Protein AF-A0A3C0J240-F1 (afdb_monomer_lite)

pLDDT: mean 75.57, std 10.64, range [35.28, 87.19]

Structure (mmCIF, N/CA/C/O backbone):
data_AF-A0A3C0J240-F1
#
_entry.id   AF-A0A3C0J240-F1
#
loop_
_atom_site.group_PDB
_atom_site.id
_atom_site.type_symbol
_atom_site.label_atom_id
_atom_site.label_alt_id
_atom_site.label_comp_id
_atom_site.label_asym_id
_atom_site.label_entity_id
_atom_site.label_seq_id
_atom_site.pdbx_PDB_ins_code
_atom_site.Cartn_x
_atom_site.Cartn_y
_atom_site.Cartn_z
_atom_site.occupancy
_atom_site.B_iso_or_equiv
_atom_site.auth_seq_id
_atom_site.auth_comp_id
_atom_site.auth_asym_id
_atom_site.auth_atom_id
_atom_site.pdbx_PDB_model_num
ATOM 1 N N . MET A 1 1 ? -9.223 -21.417 16.977 1.00 39.50 1 MET A N 1
ATOM 2 C CA . MET A 1 1 ? -10.244 -20.357 17.169 1.00 39.50 1 MET A CA 1
ATOM 3 C C . MET A 1 1 ? -9.924 -19.024 16.475 1.00 39.50 1 MET A C 1
ATOM 5 O O . MET A 1 1 ? -10.779 -18.156 16.473 1.00 39.50 1 MET A O 1
ATOM 9 N N . ILE A 1 2 ? -8.773 -18.862 15.804 1.00 38.38 2 ILE A N 1
ATOM 10 C CA . ILE A 1 2 ? -8.358 -17.588 15.170 1.00 38.38 2 ILE A CA 1
ATOM 11 C C . ILE A 1 2 ? -9.047 -17.355 13.800 1.00 38.38 2 ILE A C 1
ATOM 13 O O . ILE A 1 2 ? -9.208 -16.225 13.355 1.00 38.38 2 ILE A O 1
ATOM 17 N N . HIS A 1 3 ? -9.522 -18.417 13.137 1.00 35.28 3 HIS A N 1
ATOM 18 C CA . HIS A 1 3 ? -10.081 -18.323 11.781 1.00 35.28 3 HIS A CA 1
ATOM 19 C C . HIS A 1 3 ? -11.521 -17.785 11.688 1.00 35.28 3 HIS A C 1
ATOM 21 O O . HIS A 1 3 ? -11.850 -17.204 10.657 1.00 35.28 3 HIS A O 1
ATOM 27 N N . LEU A 1 4 ? -12.372 -17.936 12.717 1.00 38.44 4 LEU A N 1
ATOM 28 C CA . LEU A 1 4 ? -13.753 -17.419 12.664 1.00 38.44 4 LEU A CA 1
ATOM 29 C C . LEU A 1 4 ? -13.827 -15.906 12.908 1.00 38.44 4 LEU A C 1
ATOM 31 O O . LEU A 1 4 ? -14.589 -15.227 12.224 1.00 38.44 4 LEU A O 1
ATOM 35 N N . GLY A 1 5 ? -12.994 -15.372 13.810 1.00 51.56 5 GLY A N 1
ATOM 36 C CA . GLY A 1 5 ? -12.961 -13.936 14.105 1.00 51.56 5 GLY A CA 1
ATOM 37 C C . GLY A 1 5 ? -12.656 -13.100 12.862 1.00 51.56 5 GLY A C 1
ATOM 38 O O . GLY A 1 5 ? -13.349 -12.126 12.586 1.00 51.56 5 GLY A O 1
ATOM 39 N N . ASN A 1 6 ? -11.703 -13.541 12.034 1.00 55.72 6 ASN A N 1
ATOM 40 C CA . ASN A 1 6 ? -11.326 -12.828 10.810 1.00 55.72 6 ASN A CA 1
ATOM 41 C C . ASN A 1 6 ? -12.498 -12.639 9.833 1.00 55.72 6 ASN A C 1
ATOM 43 O O . ASN A 1 6 ? -12.576 -11.607 9.174 1.00 55.72 6 ASN A O 1
ATOM 47 N N . VAL A 1 7 ? -13.423 -13.599 9.740 1.00 58.19 7 VAL A N 1
ATOM 48 C CA . VAL A 1 7 ? -14.571 -13.510 8.822 1.00 58.19 7 VAL A CA 1
ATOM 49 C C . VAL A 1 7 ? -15.609 -12.503 9.328 1.00 58.19 7 VAL A C 1
ATOM 51 O O . VAL A 1 7 ? -16.194 -11.769 8.529 1.00 58.19 7 VAL A O 1
ATOM 54 N N . GLU A 1 8 ? -15.807 -12.418 10.644 1.00 59.25 8 GLU A N 1
ATOM 55 C CA . GLU A 1 8 ? -16.696 -11.421 11.251 1.00 59.25 8 GLU A CA 1
ATOM 56 C C . GLU A 1 8 ? -16.115 -10.006 11.155 1.00 59.25 8 GLU A C 1
ATOM 58 O O . GLU A 1 8 ? -16.828 -9.083 10.759 1.00 59.25 8 GLU A O 1
ATOM 63 N N . PHE A 1 9 ? -14.805 -9.838 11.371 1.00 62.78 9 PHE A N 1
ATOM 64 C CA . PHE A 1 9 ? -14.118 -8.561 11.137 1.00 62.78 9 PHE A CA 1
ATOM 65 C C . PHE A 1 9 ? -14.231 -8.098 9.681 1.00 62.78 9 PHE A C 1
ATOM 67 O O . PHE A 1 9 ? -14.479 -6.915 9.426 1.00 62.78 9 PHE A O 1
ATOM 74 N N . ILE A 1 10 ? -14.110 -9.026 8.722 1.00 60.94 10 ILE A N 1
ATOM 75 C CA . ILE A 1 10 ? -14.309 -8.741 7.295 1.00 60.94 10 ILE A CA 1
ATOM 76 C C . ILE A 1 10 ? -15.753 -8.305 7.028 1.00 60.94 10 ILE A C 1
ATOM 78 O O . ILE A 1 10 ? -15.959 -7.340 6.296 1.00 60.94 10 ILE A O 1
ATOM 82 N N . LYS A 1 11 ? -16.757 -8.951 7.640 1.00 62.91 11 LYS A N 1
ATOM 83 C CA . LYS A 1 11 ? -18.169 -8.540 7.529 1.00 62.91 11 LYS A CA 1
ATOM 84 C C . LYS A 1 11 ? -18.415 -7.137 8.088 1.00 62.91 11 LYS A C 1
ATOM 86 O O . LYS A 1 11 ? -19.108 -6.358 7.440 1.00 62.91 11 LYS A O 1
ATOM 91 N N . ILE A 1 12 ? -17.829 -6.799 9.237 1.00 63.47 12 ILE A N 1
ATOM 92 C CA . ILE A 1 12 ? -17.959 -5.471 9.863 1.00 63.47 12 ILE A CA 1
ATOM 93 C C . ILE A 1 12 ? -17.338 -4.387 8.967 1.00 63.47 12 ILE A C 1
ATOM 95 O O . ILE A 1 12 ? -17.963 -3.356 8.706 1.00 63.47 12 ILE A O 1
ATOM 99 N N . THR A 1 13 ? -16.153 -4.639 8.399 1.00 59.75 13 THR A N 1
ATOM 100 C CA . THR A 1 13 ? -15.537 -3.709 7.431 1.00 59.75 13 THR A CA 1
ATOM 101 C C . THR A 1 13 ? -16.326 -3.619 6.122 1.00 59.75 13 THR A C 1
ATOM 103 O O . THR A 1 13 ? -16.446 -2.530 5.556 1.00 59.75 13 THR A O 1
ATOM 106 N N . PHE A 1 14 ? -16.920 -4.722 5.651 1.00 58.22 14 PHE A N 1
ATOM 107 C CA . PHE A 1 14 ? -17.825 -4.721 4.494 1.00 58.22 14 PHE A CA 1
ATOM 108 C C . PHE A 1 14 ? -19.107 -3.914 4.748 1.00 58.22 14 PHE A C 1
ATOM 110 O O . PHE A 1 14 ? -19.587 -3.242 3.834 1.00 58.22 14 PHE A O 1
ATOM 117 N N . GLY A 1 15 ? -19.624 -3.940 5.981 1.00 56.75 15 GLY A N 1
ATOM 118 C CA . GLY A 1 15 ? -20.784 -3.159 6.416 1.00 56.75 15 GLY A CA 1
ATOM 119 C C . GLY A 1 15 ? -20.528 -1.649 6.464 1.00 56.75 15 GLY A C 1
ATOM 120 O O . GLY A 1 15 ? -21.430 -0.871 6.167 1.00 56.75 15 GLY A O 1
ATOM 121 N N . CYS A 1 16 ? -19.294 -1.218 6.754 1.00 56.88 16 CYS A N 1
ATOM 122 C CA . CYS A 1 16 ? -18.915 0.200 6.720 1.00 56.88 16 CYS A CA 1
ATOM 123 C C . CYS A 1 16 ? -18.687 0.735 5.292 1.00 56.88 16 CYS A C 1
ATOM 125 O O . CYS A 1 16 ? -19.118 1.851 4.982 1.00 56.88 16 CYS A O 1
ATOM 127 N N . SER A 1 17 ? -18.016 -0.029 4.413 1.00 59.69 17 SER A N 1
ATOM 128 C CA . SER A 1 17 ? -17.912 0.297 2.979 1.00 59.69 17 SER A CA 1
ATOM 129 C C . SER A 1 17 ? -17.363 -0.858 2.124 1.00 59.69 17 SER A C 1
ATOM 131 O O . SER A 1 17 ? -16.151 -0.988 1.942 1.00 59.69 17 SER A O 1
ATOM 133 N N . ALA A 1 18 ? -18.250 -1.624 1.487 1.00 62.31 18 ALA A N 1
ATOM 134 C CA . ALA A 1 18 ? -17.897 -2.701 0.550 1.00 62.31 18 ALA A CA 1
ATOM 135 C C . ALA A 1 18 ? -16.911 -2.278 -0.565 1.00 62.31 18 ALA A C 1
ATOM 137 O O . ALA A 1 18 ? -16.063 -3.063 -0.996 1.00 62.31 18 ALA A O 1
ATOM 138 N N . LEU A 1 19 ? -16.987 -1.019 -1.010 1.00 61.69 19 LEU A N 1
ATOM 139 C CA . LEU A 1 19 ? -16.161 -0.491 -2.098 1.00 61.69 19 LEU A CA 1
ATOM 140 C C . LEU A 1 19 ? -14.693 -0.284 -1.681 1.00 61.69 19 LEU A C 1
ATOM 142 O O . LEU A 1 19 ? -13.788 -0.576 -2.461 1.00 61.69 19 LEU A O 1
ATOM 146 N N . LEU A 1 20 ? -14.443 0.164 -0.443 1.00 60.28 20 LEU A N 1
ATOM 147 C CA . LEU A 1 20 ? -13.076 0.343 0.063 1.00 60.28 20 LEU A CA 1
ATOM 148 C C . LEU A 1 20 ? -12.430 -1.004 0.386 1.00 60.28 20 LEU A C 1
ATOM 150 O O . LEU A 1 20 ? -11.264 -1.196 0.066 1.00 60.28 20 LEU A O 1
ATOM 154 N N . THR A 1 21 ? -13.178 -1.957 0.946 1.00 66.19 21 THR A N 1
ATOM 155 C CA . THR A 1 21 ? -12.642 -3.281 1.301 1.00 66.19 21 THR A CA 1
ATOM 156 C C . THR A 1 21 ? -12.266 -4.088 0.058 1.00 66.19 21 THR A C 1
ATOM 158 O O . THR A 1 21 ? -11.180 -4.664 -0.002 1.00 66.19 21 THR A O 1
ATOM 161 N N . THR A 1 22 ? -13.116 -4.059 -0.974 1.00 71.19 22 THR A N 1
ATOM 162 C CA . THR A 1 22 ? -12.810 -4.670 -2.279 1.00 71.19 22 THR A CA 1
ATOM 163 C C . THR A 1 22 ? -11.608 -3.985 -2.933 1.00 71.19 22 THR A C 1
ATOM 165 O O . THR A 1 22 ? -10.710 -4.662 -3.433 1.00 71.19 22 THR A O 1
ATOM 168 N N . GLY A 1 23 ? -11.546 -2.649 -2.860 1.00 70.38 23 GLY A N 1
ATOM 169 C CA . GLY A 1 23 ? -10.410 -1.862 -3.338 1.00 70.38 23 GLY A CA 1
ATOM 170 C C . GLY A 1 23 ? -9.097 -2.242 -2.654 1.00 70.38 23 GLY A C 1
ATOM 171 O O . GLY A 1 23 ? -8.127 -2.534 -3.342 1.00 70.38 23 GLY A O 1
ATOM 172 N N . VAL A 1 24 ? -9.066 -2.319 -1.319 1.00 71.25 24 VAL A N 1
ATOM 173 C CA . VAL A 1 24 ? -7.881 -2.739 -0.549 1.00 71.25 24 VAL A CA 1
ATOM 174 C C . VAL A 1 24 ? -7.472 -4.165 -0.905 1.00 71.25 24 VAL A C 1
ATOM 176 O O . VAL A 1 24 ? -6.290 -4.412 -1.126 1.00 71.25 24 VAL A O 1
ATOM 179 N N . GLY A 1 25 ? -8.425 -5.098 -0.990 1.00 73.19 25 GLY A N 1
ATOM 180 C CA . GLY A 1 25 ? -8.145 -6.489 -1.353 1.00 73.19 25 GLY A CA 1
ATOM 181 C C . GLY A 1 25 ? -7.491 -6.606 -2.730 1.00 73.19 25 GLY A C 1
ATOM 182 O O . GLY A 1 25 ? -6.439 -7.229 -2.866 1.00 73.19 25 GLY A O 1
ATOM 183 N N . PHE A 1 26 ? -8.061 -5.935 -3.731 1.00 76.62 26 PHE A N 1
ATOM 184 C CA . PHE A 1 26 ? -7.510 -5.900 -5.084 1.00 76.62 26 PHE A CA 1
ATOM 185 C C . PHE A 1 26 ? -6.121 -5.252 -5.126 1.00 76.62 26 PHE A C 1
ATOM 187 O O . PHE A 1 26 ? -5.189 -5.793 -5.718 1.00 76.62 26 PHE A O 1
ATOM 194 N N . LEU A 1 27 ? -5.947 -4.131 -4.425 1.00 75.69 27 LEU A N 1
ATOM 195 C CA . LEU A 1 27 ? -4.671 -3.427 -4.359 1.00 75.69 27 LEU A CA 1
ATOM 196 C C . LEU A 1 27 ? -3.582 -4.255 -3.665 1.00 75.69 27 LEU A C 1
ATOM 198 O O . LEU A 1 27 ? -2.410 -4.162 -4.016 1.00 75.69 27 LEU A O 1
ATOM 202 N N . ARG A 1 28 ? -3.964 -5.095 -2.699 1.00 75.88 28 ARG A N 1
ATOM 203 C CA . ARG A 1 28 ? -3.053 -5.993 -1.982 1.00 75.88 28 ARG A CA 1
ATOM 204 C C . ARG A 1 28 ? -2.629 -7.183 -2.839 1.00 75.88 28 ARG A C 1
ATOM 206 O O . ARG A 1 28 ? -1.477 -7.593 -2.745 1.00 75.88 28 ARG A O 1
ATOM 213 N N . LEU A 1 29 ? -3.517 -7.685 -3.701 1.00 80.19 29 LEU A N 1
ATOM 214 C CA . LEU A 1 29 ? -3.148 -8.655 -4.736 1.00 80.19 29 LEU A CA 1
ATOM 215 C C . LEU A 1 29 ? -2.142 -8.045 -5.712 1.00 80.19 29 LEU A C 1
ATOM 217 O O . LEU A 1 29 ? -1.101 -8.645 -5.951 1.00 80.19 29 LEU A O 1
ATOM 221 N N . ILE A 1 30 ? -2.395 -6.827 -6.202 1.00 77.38 30 ILE A N 1
ATOM 222 C CA . ILE A 1 30 ? -1.441 -6.118 -7.067 1.00 77.38 30 ILE A CA 1
ATOM 223 C C . ILE A 1 30 ? -0.099 -5.939 -6.351 1.00 77.38 30 ILE A C 1
ATOM 225 O O . ILE A 1 30 ? 0.934 -6.290 -6.909 1.00 77.38 30 ILE A O 1
ATOM 229 N N . ALA A 1 31 ? -0.112 -5.476 -5.097 1.00 75.75 31 ALA A N 1
ATOM 230 C CA . ALA A 1 31 ? 1.098 -5.292 -4.300 1.00 75.75 31 ALA A CA 1
ATOM 231 C C . ALA A 1 31 ? 1.890 -6.596 -4.091 1.00 75.75 31 ALA A C 1
ATOM 233 O O . ALA A 1 31 ? 3.113 -6.555 -4.001 1.00 75.75 31 ALA A O 1
ATOM 234 N N . ALA A 1 32 ? 1.214 -7.748 -4.024 1.00 80.69 32 ALA A N 1
ATOM 235 C CA . ALA A 1 32 ? 1.866 -9.051 -3.925 1.00 80.69 32 ALA A CA 1
ATOM 236 C C . ALA A 1 32 ? 2.527 -9.489 -5.244 1.00 80.69 32 ALA A C 1
ATOM 238 O O . ALA A 1 32 ? 3.523 -10.208 -5.208 1.00 80.69 32 ALA A O 1
ATOM 239 N N . LEU A 1 33 ? 2.011 -9.041 -6.396 1.00 80.19 33 LEU A N 1
ATOM 240 C CA . LEU A 1 33 ? 2.623 -9.286 -7.707 1.00 80.19 33 LEU A CA 1
ATOM 241 C C . LEU A 1 33 ? 3.768 -8.312 -8.027 1.00 80.19 33 LEU A C 1
ATOM 243 O O . LEU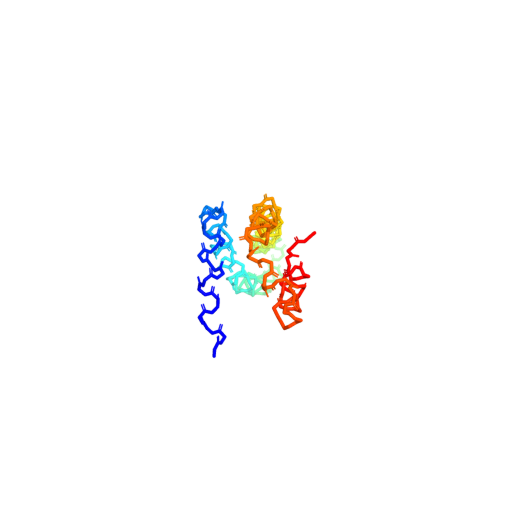 A 1 33 ? 4.661 -8.661 -8.799 1.00 80.19 33 LEU A O 1
ATOM 247 N N . THR A 1 34 ? 3.767 -7.111 -7.444 1.00 79.69 34 THR A N 1
ATOM 248 C CA . THR A 1 34 ? 4.799 -6.084 -7.652 1.00 79.69 34 THR A CA 1
ATOM 249 C C . THR A 1 34 ? 6.242 -6.592 -7.507 1.00 79.69 34 THR A C 1
ATOM 251 O O . THR A 1 34 ? 7.011 -6.381 -8.444 1.00 79.69 34 THR A O 1
ATOM 254 N N . PRO A 1 35 ? 6.642 -7.301 -6.428 1.00 81.81 35 PRO A N 1
ATOM 255 C CA . PRO A 1 35 ? 8.021 -7.777 -6.296 1.00 81.81 35 PRO A CA 1
ATOM 256 C C . PRO A 1 35 ? 8.413 -8.775 -7.395 1.00 81.81 35 PRO A C 1
ATOM 258 O O . PRO A 1 35 ? 9.557 -8.781 -7.834 1.00 81.81 35 PRO A O 1
ATOM 261 N N . SER A 1 36 ? 7.476 -9.587 -7.894 1.00 84.38 36 SER A N 1
ATOM 262 C CA . SER A 1 36 ? 7.731 -10.500 -9.019 1.00 84.38 36 SER A CA 1
ATOM 263 C C . SER A 1 36 ? 7.906 -9.766 -10.353 1.00 84.38 36 SER A C 1
ATOM 265 O O . SER A 1 36 ? 8.661 -10.212 -11.213 1.00 84.38 36 SER A O 1
ATOM 267 N N . LEU A 1 37 ? 7.216 -8.639 -10.541 1.00 80.69 37 LEU A N 1
ATOM 268 C CA . LEU A 1 37 ? 7.382 -7.782 -11.718 1.00 80.69 37 LEU A CA 1
ATOM 269 C C . LEU A 1 37 ? 8.697 -6.993 -11.661 1.00 80.69 37 LEU A C 1
ATOM 271 O O . LEU A 1 37 ? 9.370 -6.858 -12.682 1.00 80.69 37 LEU A O 1
ATOM 275 N N . GLU A 1 38 ? 9.085 -6.511 -10.478 1.00 82.25 38 GLU A N 1
ATOM 276 C CA . GLU A 1 38 ? 10.364 -5.828 -10.254 1.00 82.25 38 GLU A CA 1
ATOM 277 C C . GLU A 1 38 ? 11.552 -6.740 -10.573 1.00 82.25 38 GLU A C 1
ATOM 279 O O . GLU A 1 38 ? 12.455 -6.329 -11.303 1.00 82.25 38 GLU A O 1
ATOM 284 N N . THR A 1 39 ? 11.542 -7.994 -10.108 1.00 87.06 39 THR A N 1
ATOM 285 C CA . THR A 1 39 ? 12.632 -8.940 -10.399 1.00 87.06 39 THR A CA 1
ATOM 286 C C . THR A 1 39 ? 12.766 -9.226 -11.892 1.00 87.06 39 THR A C 1
ATOM 288 O O . THR A 1 39 ? 13.882 -9.228 -12.412 1.00 87.06 39 THR A O 1
ATOM 291 N N . LEU A 1 40 ? 11.647 -9.407 -12.601 1.00 84.56 40 LEU A N 1
ATOM 292 C CA . LEU A 1 40 ? 11.645 -9.639 -14.046 1.00 84.56 40 LEU A CA 1
ATOM 293 C C . LEU A 1 40 ? 12.175 -8.421 -14.821 1.00 84.56 40 LEU A C 1
ATOM 295 O O . LEU A 1 40 ? 12.962 -8.570 -15.755 1.00 84.56 40 LEU A O 1
ATOM 299 N N . AL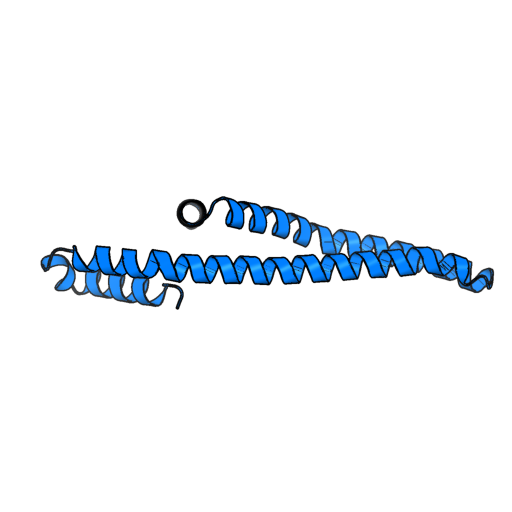A A 1 41 ? 11.771 -7.212 -14.420 1.00 80.06 41 ALA A N 1
ATOM 300 C CA . ALA A 1 41 ? 12.219 -5.973 -15.050 1.00 80.06 41 ALA A CA 1
ATOM 301 C C . ALA A 1 41 ? 13.724 -5.734 -14.842 1.00 80.06 41 ALA A C 1
ATOM 303 O O . ALA A 1 41 ? 14.425 -5.354 -15.781 1.00 80.06 41 ALA A O 1
ATOM 304 N N . VAL A 1 42 ? 14.234 -6.001 -13.636 1.00 84.19 42 VAL A N 1
ATOM 305 C CA . VAL A 1 42 ? 15.670 -5.905 -13.330 1.00 84.19 42 VAL A CA 1
ATOM 306 C C . VAL A 1 42 ? 16.469 -6.948 -14.112 1.00 84.19 42 VAL A C 1
ATOM 308 O O . VAL A 1 42 ? 17.512 -6.608 -14.665 1.00 84.19 42 VAL A O 1
ATOM 311 N N . ALA A 1 43 ? 15.977 -8.185 -14.224 1.00 84.50 43 ALA A N 1
ATOM 312 C CA . ALA A 1 43 ? 16.620 -9.221 -15.033 1.00 84.50 43 ALA A CA 1
ATOM 313 C C . ALA A 1 43 ? 16.713 -8.815 -16.514 1.00 84.50 43 ALA A C 1
ATOM 315 O O . ALA A 1 43 ? 17.790 -8.871 -17.099 1.00 84.50 43 ALA A O 1
ATOM 316 N N . GLY A 1 44 ? 15.624 -8.294 -17.092 1.00 80.44 44 GLY A N 1
ATOM 317 C CA . GLY A 1 44 ? 15.626 -7.805 -18.475 1.00 80.44 44 GLY A CA 1
ATOM 318 C C . GLY A 1 44 ? 16.584 -6.631 -18.714 1.00 80.44 44 GLY A C 1
ATOM 319 O O . GLY A 1 44 ? 17.165 -6.514 -19.792 1.00 80.44 44 GLY A O 1
ATOM 320 N N . LEU A 1 45 ? 16.797 -5.773 -17.710 1.00 79.19 45 LEU A N 1
ATOM 321 C CA . LEU A 1 45 ? 17.828 -4.735 -17.768 1.00 79.19 45 LEU A CA 1
ATOM 322 C C . LEU A 1 45 ? 19.237 -5.334 -17.725 1.00 79.19 45 LEU A C 1
ATOM 324 O O . LEU A 1 45 ? 20.088 -4.931 -18.519 1.00 79.19 45 LEU A O 1
ATOM 328 N N . LEU A 1 46 ? 19.479 -6.293 -16.828 1.00 83.88 46 LEU A N 1
ATOM 329 C CA . LEU A 1 46 ? 20.769 -6.972 -16.707 1.00 83.88 46 LEU A CA 1
ATOM 330 C C . LEU A 1 46 ? 21.156 -7.696 -18.001 1.00 83.88 46 LEU A C 1
ATOM 332 O O . LEU A 1 46 ? 22.300 -7.576 -18.435 1.00 83.88 46 LEU A O 1
ATOM 336 N N . ASP A 1 47 ? 20.201 -8.345 -18.663 1.00 83.00 47 ASP A N 1
ATOM 337 C CA . ASP A 1 47 ? 20.425 -9.045 -19.933 1.00 83.00 47 ASP A CA 1
ATOM 338 C C . ASP A 1 47 ? 20.701 -8.088 -21.107 1.00 83.00 47 ASP A C 1
ATOM 340 O O . ASP A 1 47 ? 21.412 -8.436 -22.052 1.00 83.00 47 ASP A O 1
ATOM 344 N N . ALA A 1 48 ? 20.181 -6.857 -21.057 1.00 77.69 48 ALA A N 1
ATOM 345 C CA . ALA A 1 48 ? 20.383 -5.853 -22.103 1.00 77.69 48 ALA A CA 1
ATOM 346 C C . ALA A 1 48 ? 21.703 -5.066 -21.963 1.00 77.69 48 ALA A C 1
ATOM 348 O O . ALA A 1 48 ? 22.202 -4.516 -22.952 1.00 77.69 48 ALA A O 1
ATOM 349 N N . LEU A 1 49 ? 22.296 -5.015 -20.763 1.00 78.06 49 LEU A N 1
ATOM 350 C CA . LEU A 1 49 ? 23.537 -4.274 -20.493 1.00 78.06 49 LEU A CA 1
ATOM 351 C C . LEU A 1 49 ? 24.731 -4.720 -21.368 1.00 78.06 49 LEU A C 1
ATOM 353 O O . LEU A 1 49 ? 25.378 -3.843 -21.950 1.00 78.06 49 LEU A O 1
ATOM 357 N N . PRO A 1 50 ? 25.026 -6.026 -21.552 1.00 76.69 50 PRO A N 1
ATOM 358 C CA . PRO A 1 50 ? 26.135 -6.475 -22.400 1.00 76.69 50 PRO A CA 1
ATOM 359 C C . PRO A 1 50 ? 25.994 -6.035 -23.864 1.00 76.69 50 PRO A C 1
ATOM 361 O O . PRO A 1 50 ? 26.978 -5.670 -24.513 1.00 76.69 50 PRO A O 1
ATOM 364 N N . GLY A 1 51 ? 24.763 -6.023 -24.389 1.00 73.56 51 GLY A N 1
ATOM 365 C CA . GLY A 1 51 ? 24.465 -5.587 -25.756 1.00 73.56 51 GLY A CA 1
ATOM 366 C C . GLY A 1 51 ? 24.728 -4.094 -25.972 1.00 73.56 51 GLY A C 1
ATOM 367 O O . GLY A 1 51 ? 25.211 -3.683 -27.025 1.00 73.56 51 GLY A O 1
ATOM 368 N N . VAL A 1 52 ? 24.476 -3.275 -24.953 1.00 73.81 52 VAL A N 1
ATOM 369 C CA . VAL A 1 52 ? 24.703 -1.823 -24.999 1.00 73.81 52 VAL A CA 1
ATOM 370 C C . VAL A 1 52 ? 26.189 -1.496 -24.892 1.00 73.81 52 VAL A C 1
ATOM 372 O O . VAL A 1 52 ? 26.681 -0.661 -25.651 1.00 73.81 52 VAL A O 1
ATOM 375 N N . VAL A 1 53 ? 26.909 -2.180 -23.997 1.00 74.62 53 VAL A N 1
ATOM 376 C CA . VAL A 1 53 ? 28.363 -2.019 -23.825 1.00 74.62 53 VAL A CA 1
ATOM 377 C C . VAL A 1 53 ? 29.116 -2.435 -25.090 1.00 74.62 53 VAL A C 1
ATOM 379 O O . VAL A 1 53 ? 30.052 -1.752 -25.495 1.00 74.62 53 VAL A O 1
ATOM 382 N N . SER A 1 54 ? 28.682 -3.513 -25.750 1.00 72.06 54 SER A N 1
ATOM 383 C CA . SER A 1 54 ? 29.300 -3.993 -26.994 1.00 72.06 54 SER A CA 1
ATOM 384 C C . SER A 1 54 ? 28.951 -3.152 -28.227 1.00 72.06 54 SER A C 1
ATOM 386 O O . SER A 1 54 ? 29.796 -2.977 -29.100 1.00 72.06 54 SER A O 1
ATOM 388 N N . SER A 1 55 ? 27.730 -2.612 -28.310 1.00 69.88 55 SER A N 1
ATOM 389 C CA . SER A 1 55 ? 27.245 -1.904 -29.508 1.00 69.88 55 SER A CA 1
ATOM 390 C C . SER A 1 55 ? 27.424 -0.382 -29.458 1.00 69.88 55 SER A C 1
ATOM 392 O O . SER A 1 55 ? 27.195 0.289 -30.464 1.00 69.88 55 SER A O 1
ATOM 394 N N . GLY A 1 56 ? 27.724 0.201 -28.289 1.00 66.81 56 GLY A N 1
ATOM 395 C CA . GLY A 1 56 ? 27.848 1.654 -28.081 1.00 66.81 56 GLY A CA 1
ATOM 396 C C . GLY A 1 56 ? 26.551 2.462 -28.279 1.00 66.81 56 GLY A C 1
ATOM 397 O O . GLY A 1 56 ? 26.529 3.676 -28.077 1.00 66.81 56 GLY A O 1
ATOM 398 N N . ARG A 1 57 ? 25.442 1.815 -28.664 1.00 70.88 57 ARG A N 1
ATOM 399 C CA . ARG A 1 57 ? 24.134 2.447 -28.889 1.00 70.88 57 ARG A CA 1
ATOM 400 C C . ARG A 1 57 ? 23.321 2.476 -27.601 1.00 70.88 57 ARG A C 1
ATOM 402 O O . ARG A 1 57 ? 22.583 1.546 -27.287 1.00 70.88 57 ARG A O 1
ATOM 409 N N . ILE A 1 58 ? 23.376 3.621 -26.927 1.00 67.44 58 ILE A N 1
ATOM 410 C CA . ILE A 1 58 ? 22.613 3.932 -25.704 1.00 67.44 58 ILE A CA 1
ATOM 411 C C . ILE A 1 58 ? 21.094 3.776 -25.917 1.00 67.44 58 ILE A C 1
ATOM 413 O O . ILE A 1 58 ? 20.368 3.406 -24.998 1.00 67.44 58 ILE A O 1
ATOM 417 N N . ALA A 1 59 ? 20.609 3.968 -27.149 1.00 70.56 59 ALA A N 1
ATOM 418 C CA . ALA A 1 59 ? 19.199 3.790 -27.501 1.00 70.56 59 ALA A CA 1
ATOM 419 C C . ALA A 1 59 ? 18.651 2.383 -27.175 1.00 70.56 59 ALA A C 1
ATOM 421 O O . ALA A 1 59 ? 17.469 2.262 -26.870 1.00 70.56 59 ALA A O 1
ATOM 422 N N . GLY A 1 60 ? 19.494 1.339 -27.188 1.00 69.88 60 GLY A N 1
ATOM 423 C CA . GLY A 1 60 ? 19.089 -0.024 -26.815 1.00 69.88 60 GLY A CA 1
ATOM 424 C C . GLY A 1 60 ? 18.879 -0.222 -25.307 1.00 69.88 60 GLY A C 1
ATOM 425 O O . GLY A 1 60 ? 18.093 -1.076 -24.911 1.00 69.88 60 GLY A O 1
ATOM 426 N N . ALA A 1 61 ? 19.522 0.597 -24.466 1.00 71.00 61 ALA A N 1
ATOM 427 C CA . ALA A 1 61 ? 19.363 0.570 -23.008 1.00 71.00 61 ALA A CA 1
ATOM 428 C C . ALA A 1 61 ? 18.124 1.333 -22.530 1.00 71.00 61 ALA A C 1
ATOM 430 O O . ALA A 1 61 ? 17.657 1.130 -21.411 1.00 71.00 61 ALA A O 1
ATOM 431 N N . LEU A 1 62 ? 17.603 2.237 -23.360 1.00 76.81 62 LEU A N 1
ATOM 432 C CA . LEU A 1 62 ? 16.538 3.152 -22.964 1.00 76.81 62 LEU A CA 1
ATOM 433 C C . LEU A 1 62 ? 15.218 2.408 -22.725 1.00 76.81 62 LEU A C 1
ATOM 435 O O . LEU A 1 62 ? 14.496 2.727 -21.787 1.00 76.81 62 LEU A O 1
ATOM 439 N N . THR A 1 63 ? 14.934 1.380 -23.528 1.00 78.31 63 THR A N 1
ATOM 440 C CA . THR A 1 63 ? 13.737 0.538 -23.401 1.00 78.31 63 THR A CA 1
ATOM 441 C C . THR A 1 63 ? 13.684 -0.238 -22.075 1.00 78.31 63 THR A C 1
ATOM 443 O O . THR A 1 63 ? 12.697 -0.073 -21.356 1.00 78.31 63 THR A O 1
ATOM 446 N N . PRO A 1 64 ? 14.701 -1.038 -21.687 1.00 79.50 64 PRO A N 1
ATOM 447 C CA . PRO A 1 64 ? 14.678 -1.736 -20.401 1.00 79.50 64 PRO A CA 1
ATOM 448 C C . PRO A 1 64 ? 14.776 -0.777 -19.207 1.00 79.50 64 PRO A C 1
ATOM 450 O O . PRO A 1 64 ? 14.140 -1.016 -18.184 1.00 79.50 64 PRO A O 1
ATOM 453 N N . LEU A 1 65 ? 15.492 0.347 -19.335 1.00 81.75 65 LEU A N 1
ATOM 454 C CA . LEU A 1 65 ? 15.551 1.366 -18.282 1.00 81.75 65 LEU A CA 1
ATOM 455 C C . LEU A 1 65 ? 14.175 2.001 -18.030 1.00 81.75 65 LEU A C 1
ATOM 457 O O . LEU A 1 65 ? 13.760 2.163 -16.882 1.00 81.75 65 LEU A O 1
ATOM 461 N N . LEU A 1 66 ? 13.444 2.323 -19.100 1.00 83.81 66 LEU A N 1
ATOM 462 C CA . LEU A 1 66 ? 12.093 2.872 -19.012 1.00 83.81 66 LEU A CA 1
ATOM 463 C C . LEU A 1 66 ? 11.100 1.839 -18.460 1.00 83.81 66 LEU A C 1
ATOM 465 O O . LEU A 1 66 ? 10.206 2.210 -17.702 1.00 83.81 66 LEU A O 1
ATOM 469 N N . ALA A 1 67 ? 11.290 0.550 -18.762 1.00 80.75 67 ALA A N 1
ATOM 470 C CA . ALA A 1 67 ? 10.506 -0.533 -18.173 1.00 80.75 67 ALA A CA 1
ATOM 471 C C . ALA A 1 67 ? 10.713 -0.633 -16.650 1.00 80.75 67 ALA A C 1
ATOM 473 O O . ALA A 1 67 ? 9.733 -0.660 -15.908 1.00 80.75 67 ALA A O 1
ATOM 474 N N . VAL A 1 68 ? 11.962 -0.604 -16.168 1.00 83.94 68 VAL A N 1
ATOM 475 C CA . VAL A 1 68 ? 12.261 -0.594 -14.722 1.00 83.94 68 VAL A CA 1
ATOM 476 C C . VAL A 1 68 ? 11.662 0.641 -14.049 1.00 83.94 68 VAL A C 1
ATOM 478 O O . VAL A 1 68 ? 11.013 0.524 -13.010 1.00 83.94 68 VAL A O 1
ATOM 481 N N . PHE A 1 69 ? 11.812 1.818 -14.662 1.00 85.69 69 PHE A N 1
ATOM 482 C CA . PHE A 1 69 ? 11.223 3.051 -14.142 1.00 85.69 69 PHE A CA 1
ATOM 483 C C . PHE A 1 69 ? 9.692 2.966 -14.043 1.00 85.69 69 PHE A C 1
ATOM 485 O O . PHE A 1 69 ? 9.122 3.338 -13.019 1.00 85.69 69 PHE A O 1
ATOM 492 N N . ALA A 1 70 ? 9.021 2.434 -15.068 1.00 84.00 70 ALA A N 1
ATOM 493 C CA . ALA A 1 70 ? 7.571 2.256 -15.066 1.00 84.00 70 ALA A CA 1
ATOM 494 C C . ALA A 1 70 ? 7.101 1.291 -13.964 1.00 84.00 70 ALA A C 1
ATOM 496 O O . ALA A 1 70 ? 6.096 1.559 -13.302 1.00 84.00 70 ALA A O 1
ATOM 497 N N . VAL A 1 71 ? 7.838 0.201 -13.727 1.00 83.81 71 VAL A N 1
ATOM 498 C CA . VAL A 1 71 ? 7.525 -0.756 -12.655 1.00 83.81 71 VAL A CA 1
ATOM 499 C C . VAL A 1 71 ? 7.702 -0.119 -11.275 1.00 83.81 71 VAL A C 1
ATOM 501 O O . VAL A 1 71 ? 6.798 -0.224 -10.446 1.00 83.81 71 VAL A O 1
ATOM 504 N N . LEU A 1 72 ? 8.796 0.614 -11.044 1.00 84.19 72 LEU A N 1
ATOM 505 C CA . LEU A 1 72 ? 9.027 1.335 -9.784 1.00 84.19 72 LEU A CA 1
ATOM 506 C C . LEU A 1 72 ? 7.956 2.403 -9.526 1.00 84.19 72 LEU A C 1
ATOM 508 O O . LEU A 1 72 ? 7.449 2.527 -8.410 1.00 84.19 72 LEU A O 1
ATOM 512 N N . LEU A 1 73 ? 7.568 3.150 -10.562 1.00 87.19 73 LEU A N 1
ATOM 513 C CA . LEU A 1 73 ? 6.496 4.138 -10.468 1.00 87.19 73 LEU A CA 1
ATOM 514 C C . LEU A 1 73 ? 5.164 3.470 -10.089 1.00 87.19 73 LEU A C 1
ATOM 516 O O . LEU A 1 73 ? 4.465 3.943 -9.193 1.00 87.19 73 LEU A O 1
ATOM 520 N N . CYS A 1 74 ? 4.831 2.348 -10.732 1.00 80.75 74 CYS A N 1
ATOM 521 C CA . CYS A 1 74 ? 3.635 1.569 -10.419 1.00 80.75 74 CYS A CA 1
ATOM 522 C C . CYS A 1 74 ? 3.651 1.073 -8.963 1.00 80.75 74 CYS A C 1
ATOM 524 O O . CYS A 1 74 ? 2.676 1.266 -8.235 1.00 80.75 74 CYS A O 1
ATOM 526 N N . SER A 1 75 ? 4.782 0.520 -8.514 1.00 82.19 75 SER A N 1
ATOM 527 C CA . SER A 1 75 ? 5.017 0.068 -7.135 1.00 82.19 75 SER A CA 1
ATOM 528 C C . SER A 1 75 ? 4.734 1.181 -6.120 1.00 82.19 75 SER A C 1
ATOM 530 O O . SER A 1 75 ? 3.947 1.005 -5.183 1.00 82.19 75 SER A O 1
ATOM 532 N N . TYR A 1 76 ? 5.275 2.377 -6.369 1.00 85.12 76 TYR A N 1
ATOM 533 C CA . TYR A 1 76 ? 5.071 3.543 -5.513 1.00 85.12 76 TYR A CA 1
ATOM 534 C C . TYR A 1 76 ? 3.605 3.994 -5.455 1.00 85.12 76 TYR A C 1
ATOM 536 O O . TYR A 1 76 ? 3.065 4.250 -4.373 1.00 85.12 76 TYR A O 1
ATOM 544 N N . VAL A 1 77 ? 2.935 4.068 -6.609 1.00 83.44 77 VAL A N 1
ATOM 545 C CA . VAL A 1 77 ? 1.520 4.463 -6.697 1.00 83.44 77 VAL A CA 1
ATOM 546 C C . VAL A 1 77 ? 0.629 3.469 -5.953 1.00 83.44 77 VAL A C 1
ATOM 548 O O . VAL A 1 77 ? -0.219 3.882 -5.161 1.00 83.44 77 VAL A O 1
ATOM 551 N N . VAL A 1 78 ? 0.853 2.167 -6.144 1.00 80.44 78 VAL A N 1
ATOM 552 C CA . VAL A 1 78 ? 0.121 1.094 -5.455 1.00 80.44 78 VAL A CA 1
ATOM 553 C C . VAL A 1 78 ? 0.306 1.198 -3.942 1.00 80.44 78 VAL A C 1
ATOM 555 O O . VAL A 1 78 ? -0.673 1.151 -3.196 1.00 80.44 78 VAL A O 1
ATOM 558 N N . GLN A 1 79 ? 1.539 1.395 -3.469 1.00 80.12 79 GLN A N 1
ATOM 559 C CA . GLN A 1 79 ? 1.820 1.515 -2.038 1.00 80.12 79 GLN A CA 1
ATOM 560 C C . GLN A 1 79 ? 1.171 2.769 -1.426 1.00 80.12 79 GLN A C 1
ATOM 562 O O . GLN A 1 79 ? 0.598 2.707 -0.334 1.00 80.12 79 GLN A O 1
ATOM 567 N N . THR A 1 80 ? 1.204 3.889 -2.152 1.00 81.69 80 THR A N 1
ATOM 568 C CA . THR A 1 80 ? 0.604 5.164 -1.734 1.00 81.69 80 THR A CA 1
ATOM 569 C C . THR A 1 80 ? -0.917 5.060 -1.648 1.00 81.69 80 THR A C 1
ATOM 571 O O . THR A 1 80 ? -1.511 5.430 -0.633 1.00 81.69 80 THR A O 1
ATOM 574 N N . LEU A 1 81 ? -1.553 4.485 -2.673 1.00 79.12 81 LEU A N 1
ATOM 575 C CA . LEU A 1 81 ? -2.990 4.212 -2.679 1.00 79.12 81 LEU A CA 1
ATOM 576 C C . LEU A 1 81 ? -3.386 3.280 -1.533 1.00 79.12 81 LEU A C 1
ATOM 578 O O . LEU A 1 81 ? -4.399 3.521 -0.884 1.00 79.12 81 LEU A O 1
ATOM 582 N N . ASN A 1 82 ? -2.580 2.260 -1.232 1.00 79.50 82 ASN A N 1
ATOM 583 C CA . ASN A 1 82 ? -2.884 1.321 -0.156 1.00 79.50 82 ASN A CA 1
ATOM 584 C C . ASN A 1 82 ? -2.900 2.021 1.205 1.00 79.50 82 ASN A C 1
ATOM 586 O O . ASN A 1 82 ? -3.860 1.883 1.960 1.00 79.50 82 ASN A O 1
ATOM 590 N N . ARG A 1 83 ? -1.890 2.857 1.482 1.00 79.19 83 ARG A N 1
ATOM 591 C CA . ARG A 1 83 ? -1.866 3.689 2.694 1.00 79.19 83 ARG A CA 1
ATOM 592 C C . ARG A 1 83 ? -3.073 4.617 2.769 1.00 79.19 83 ARG A C 1
ATOM 594 O O . ARG A 1 83 ? -3.703 4.701 3.818 1.00 79.19 83 ARG A O 1
ATOM 601 N N . PHE A 1 84 ? -3.421 5.275 1.665 1.00 80.81 84 PHE A N 1
ATOM 602 C CA . PHE A 1 84 ? -4.565 6.183 1.623 1.00 80.81 84 PHE A CA 1
ATOM 603 C C . PHE A 1 84 ? -5.896 5.462 1.880 1.00 80.81 84 PHE A C 1
ATOM 605 O O . PHE A 1 84 ? -6.702 5.924 2.687 1.00 80.81 84 PHE A O 1
ATOM 612 N N . LEU A 1 85 ? -6.124 4.312 1.236 1.00 77.62 85 LEU A N 1
ATOM 613 C CA . LEU A 1 85 ? -7.331 3.510 1.445 1.00 77.62 85 LEU A CA 1
ATOM 614 C C . LEU A 1 85 ? -7.407 2.981 2.880 1.00 77.62 85 LEU A C 1
ATOM 616 O O . LEU A 1 85 ? -8.477 3.038 3.479 1.00 77.62 85 LEU A O 1
ATOM 620 N N . MET A 1 86 ? -6.291 2.502 3.435 1.00 77.06 86 MET A N 1
ATOM 621 C CA . MET A 1 86 ? -6.230 1.999 4.809 1.00 77.06 86 MET A CA 1
ATOM 622 C C . MET A 1 86 ? -6.534 3.106 5.823 1.00 77.06 86 MET A C 1
ATOM 624 O O . MET A 1 86 ? -7.336 2.901 6.729 1.00 77.06 86 MET A O 1
ATOM 628 N N . LEU A 1 87 ? -5.976 4.302 5.619 1.00 83.19 87 LEU A N 1
ATOM 629 C CA . LEU A 1 87 ? -6.258 5.471 6.448 1.00 83.19 87 LEU A CA 1
ATOM 630 C C . LEU A 1 87 ? -7.736 5.879 6.359 1.00 83.19 87 LEU A C 1
ATOM 632 O O . LEU A 1 87 ? -8.388 6.091 7.377 1.00 83.19 87 LEU A O 1
ATOM 636 N N . ARG A 1 88 ? -8.294 5.935 5.143 1.00 81.50 88 ARG A N 1
ATOM 637 C CA . ARG A 1 88 ? -9.708 6.279 4.933 1.00 81.50 88 ARG A CA 1
ATOM 638 C C . ARG A 1 88 ? -10.649 5.247 5.555 1.00 81.50 88 ARG A C 1
ATOM 640 O O . ARG A 1 88 ? -11.695 5.620 6.077 1.00 81.50 88 ARG A O 1
ATOM 647 N N . LEU A 1 89 ? -10.288 3.965 5.498 1.00 77.81 89 LEU A N 1
ATOM 648 C CA . LEU A 1 89 ? -11.028 2.893 6.159 1.00 77.81 89 LEU A CA 1
ATOM 649 C C . LEU A 1 89 ? -10.964 3.043 7.684 1.00 77.81 89 LEU A C 1
ATOM 651 O O . LEU A 1 89 ? -11.996 2.909 8.330 1.00 77.81 89 LEU A O 1
ATOM 655 N N . SER A 1 90 ? -9.793 3.379 8.236 1.00 80.00 90 SER A N 1
ATOM 656 C CA . SER A 1 90 ? -9.605 3.621 9.672 1.00 80.00 90 SER A CA 1
ATOM 657 C C . SER A 1 90 ? -10.482 4.764 10.178 1.00 80.00 90 SER A C 1
ATOM 659 O O . SER A 1 90 ? -11.232 4.563 11.124 1.00 80.00 90 SER A O 1
ATOM 661 N N . MET A 1 91 ? -10.483 5.916 9.493 1.00 81.94 91 MET A N 1
ATOM 662 C CA . MET A 1 91 ? -11.353 7.046 9.859 1.00 81.94 91 MET A CA 1
ATOM 663 C C . MET A 1 91 ? -12.834 6.646 9.839 1.00 81.94 91 MET A C 1
ATOM 665 O O . MET A 1 91 ? -13.587 6.952 10.753 1.00 81.94 91 MET A O 1
ATOM 669 N N . ARG A 1 92 ? -13.267 5.908 8.806 1.00 79.62 92 ARG A N 1
ATOM 670 C CA . ARG A 1 92 ? -14.668 5.469 8.688 1.00 79.62 92 ARG A CA 1
ATOM 671 C C . ARG A 1 92 ? -15.062 4.464 9.765 1.00 79.62 92 ARG A C 1
ATOM 673 O O . ARG A 1 92 ? -16.223 4.456 10.169 1.00 79.62 92 ARG A O 1
ATOM 680 N N . LEU A 1 93 ? -14.129 3.612 10.186 1.00 78.38 93 LEU A N 1
ATOM 681 C CA . LEU A 1 93 ? -14.323 2.702 11.309 1.00 78.38 93 LEU A CA 1
ATOM 682 C C . LEU A 1 93 ? -14.421 3.480 12.617 1.00 78.38 93 LEU A C 1
ATOM 684 O O . LEU A 1 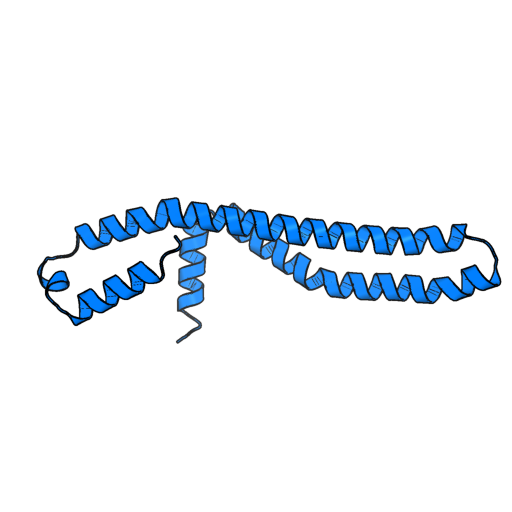93 ? -15.339 3.215 13.379 1.00 78.38 93 LEU A O 1
ATOM 688 N N . GLU A 1 94 ? -13.557 4.463 12.854 1.00 82.44 94 GLU A N 1
ATOM 689 C CA . GLU A 1 94 ? -13.629 5.309 14.047 1.00 82.44 94 GLU A CA 1
ATOM 690 C C . GLU A 1 94 ? -14.965 6.071 14.122 1.00 82.44 94 GLU A C 1
ATOM 692 O O . GLU A 1 94 ? -15.669 5.994 15.130 1.00 82.44 94 GLU A O 1
ATOM 697 N N . ASP A 1 95 ? -15.383 6.693 13.015 1.00 82.69 95 ASP A N 1
ATOM 698 C CA . ASP A 1 95 ? -16.633 7.458 12.913 1.00 82.69 95 ASP A CA 1
ATOM 699 C C . ASP A 1 95 ? -17.898 6.620 13.171 1.00 82.69 95 ASP A C 1
ATOM 701 O O . ASP A 1 95 ? -18.943 7.163 13.533 1.00 82.69 95 ASP A O 1
ATOM 705 N N . ARG A 1 96 ? -17.857 5.306 12.914 1.00 80.00 96 ARG A N 1
ATOM 706 C CA . ARG A 1 96 ? -19.034 4.420 12.985 1.00 80.00 96 ARG A CA 1
ATOM 707 C C . ARG A 1 96 ? -19.002 3.476 14.177 1.00 80.00 96 ARG A C 1
ATOM 709 O O . ARG A 1 96 ? -20.006 3.340 14.868 1.00 80.00 96 ARG A O 1
ATOM 716 N N . LEU A 1 97 ? -17.865 2.838 14.426 1.00 80.00 97 LEU A N 1
ATOM 717 C CA . LEU A 1 97 ? -17.723 1.800 15.441 1.00 80.00 97 LEU A CA 1
ATOM 718 C C . LEU A 1 97 ? -17.728 2.391 16.851 1.00 80.00 97 LEU A C 1
ATOM 720 O O . LEU A 1 97 ? -18.379 1.842 17.735 1.00 80.00 97 LEU A O 1
ATOM 724 N N . LYS A 1 98 ? -17.069 3.536 17.057 1.00 80.06 98 LYS A N 1
ATOM 725 C CA . LYS A 1 98 ? -17.005 4.214 18.358 1.00 80.06 98 LYS A CA 1
ATOM 726 C C . LYS A 1 98 ? -18.382 4.651 18.874 1.00 80.06 98 LYS A C 1
ATOM 728 O O . LYS A 1 98 ? -18.724 4.276 19.997 1.00 80.06 98 LYS A O 1
ATOM 733 N N . PRO A 1 99 ? -19.221 5.372 18.101 1.00 83.38 99 PRO A N 1
ATOM 734 C CA . PRO A 1 99 ? -20.551 5.739 18.580 1.00 83.38 99 PRO A CA 1
ATOM 735 C C . PRO A 1 99 ? -21.473 4.529 18.764 1.00 83.38 99 PRO A C 1
ATOM 737 O O . PRO A 1 99 ? -22.260 4.521 19.708 1.00 83.38 99 PRO A O 1
ATOM 740 N N . GLU A 1 100 ? -21.377 3.494 17.921 1.00 83.75 100 GLU A N 1
ATOM 741 C CA . GLU A 1 100 ? -22.178 2.278 18.112 1.00 83.75 100 GLU A CA 1
ATOM 742 C C . GLU A 1 100 ? -21.756 1.479 19.347 1.00 83.75 100 GLU A C 1
ATOM 744 O O . GLU A 1 100 ? -22.623 0.994 20.078 1.00 83.75 100 GLU A O 1
ATOM 749 N N . PHE A 1 101 ? -20.454 1.398 19.636 1.00 83.38 101 PHE A N 1
ATOM 750 C CA . PHE A 1 101 ? -19.943 0.776 20.855 1.00 83.38 101 PHE A CA 1
ATOM 751 C C . PHE A 1 101 ? -20.459 1.504 22.100 1.00 83.38 101 PHE A C 1
ATOM 753 O O . PHE A 1 101 ? -21.077 0.883 22.963 1.00 83.38 101 PHE A O 1
ATOM 760 N N . VAL A 1 102 ? -20.324 2.834 22.149 1.00 85.00 102 VAL A N 1
ATOM 761 C CA . VAL A 1 102 ? -20.842 3.649 23.262 1.00 85.00 102 VAL A CA 1
ATOM 762 C C . VAL A 1 102 ? -22.359 3.490 23.410 1.00 85.00 102 VAL A C 1
ATOM 764 O O . VAL A 1 102 ? -22.861 3.322 24.521 1.00 85.00 102 VAL A O 1
ATOM 767 N N . ALA A 1 103 ? -23.110 3.476 22.304 1.00 85.62 103 ALA A N 1
ATOM 768 C CA . ALA A 1 103 ? -24.555 3.262 22.338 1.00 85.62 103 ALA A CA 1
ATOM 769 C C . ALA A 1 103 ? -24.938 1.860 22.841 1.00 85.62 103 ALA A C 1
ATOM 771 O O . ALA A 1 103 ? -25.970 1.708 23.497 1.00 85.62 103 ALA A O 1
ATOM 772 N N . LYS A 1 104 ? -24.130 0.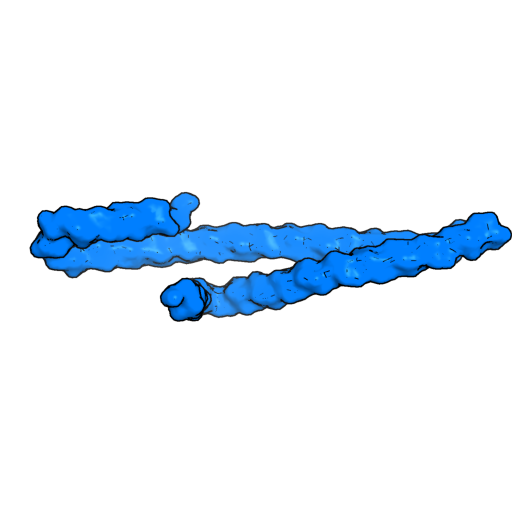836 22.544 1.00 84.75 104 LYS A N 1
ATOM 773 C CA . LYS A 1 104 ? -24.340 -0.535 23.017 1.00 84.75 104 LYS A CA 1
ATOM 774 C C . LYS A 1 104 ? -24.057 -0.658 24.513 1.00 84.75 104 LYS A C 1
ATOM 776 O O . LYS A 1 104 ? -24.882 -1.242 25.210 1.00 84.75 104 LYS A O 1
ATOM 781 N N . VAL A 1 105 ? -22.961 -0.065 24.993 1.00 83.12 105 VAL A N 1
ATOM 782 C CA . VAL A 1 105 ? -22.609 -0.013 26.423 1.00 83.12 105 VAL A CA 1
ATOM 783 C C . VAL A 1 105 ? -23.682 0.730 27.216 1.00 83.12 105 VAL A C 1
ATOM 785 O O . VAL A 1 105 ? -24.153 0.227 28.227 1.00 83.12 105 VAL A O 1
ATOM 788 N N . ASN A 1 106 ? -24.168 1.867 26.713 1.00 82.44 106 ASN A N 1
ATOM 789 C CA . ASN A 1 106 ? -25.212 2.646 27.389 1.00 82.44 106 ASN A CA 1
ATOM 790 C C . ASN A 1 106 ? -26.580 1.929 27.455 1.00 82.44 106 ASN A C 1
ATOM 792 O O . ASN A 1 106 ? -27.445 2.294 28.242 1.00 82.44 106 ASN A O 1
ATOM 796 N N . ARG A 1 107 ? -26.811 0.918 26.608 1.00 85.88 107 ARG A N 1
ATOM 797 C CA . ARG A 1 107 ? -28.024 0.079 26.642 1.00 85.88 107 ARG A CA 1
ATOM 798 C C . ARG A 1 107 ? -27.861 -1.174 27.501 1.00 85.88 107 ARG A C 1
ATOM 800 O O . ARG A 1 107 ? -28.811 -1.949 27.601 1.00 85.88 107 ARG A O 1
ATOM 807 N N . LEU A 1 108 ? -26.672 -1.413 28.049 1.00 83.50 108 LEU A N 1
ATOM 808 C CA . LEU A 1 108 ? -26.399 -2.584 28.865 1.00 83.50 108 LEU A CA 1
ATOM 809 C C . LEU A 1 108 ? -27.086 -2.437 30.228 1.00 83.50 108 LEU A C 1
ATOM 811 O O . LEU A 1 108 ? -27.152 -1.344 30.790 1.00 83.50 108 LEU A O 1
ATOM 815 N N . ALA A 1 109 ? -27.637 -3.536 30.743 1.00 80.12 109 ALA A N 1
ATOM 816 C CA . ALA A 1 109 ? -28.251 -3.540 32.063 1.00 80.12 109 ALA A CA 1
ATOM 817 C C . ALA A 1 109 ? -27.194 -3.257 33.140 1.00 80.12 109 ALA A C 1
ATOM 819 O O . ALA A 1 109 ? -26.056 -3.710 33.028 1.00 80.12 109 ALA A O 1
ATOM 820 N N . TYR A 1 110 ? -27.590 -2.543 34.196 1.00 73.62 110 TYR A N 1
ATOM 821 C CA . TYR A 1 110 ? -26.684 -2.130 35.273 1.00 73.62 110 TYR A CA 1
ATOM 822 C C . TYR A 1 110 ? -26.002 -3.322 35.969 1.00 73.62 110 TYR A C 1
ATOM 824 O O . TYR A 1 110 ? -24.839 -3.234 36.341 1.00 73.62 110 TYR A O 1
ATOM 832 N N . GLU A 1 111 ? -26.685 -4.469 36.028 1.00 76.88 111 GLU A N 1
ATOM 833 C CA . GLU A 1 111 ? -26.164 -5.744 36.547 1.00 76.88 111 GLU A CA 1
ATOM 834 C C . GLU A 1 111 ? -24.877 -6.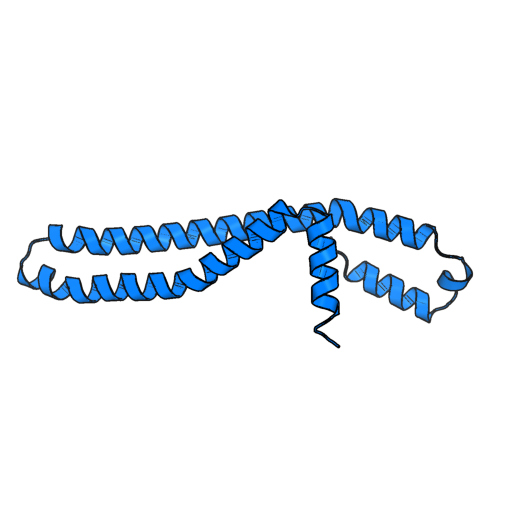210 35.841 1.00 76.88 111 GLU A C 1
ATOM 836 O O . GLU A 1 111 ? -24.034 -6.85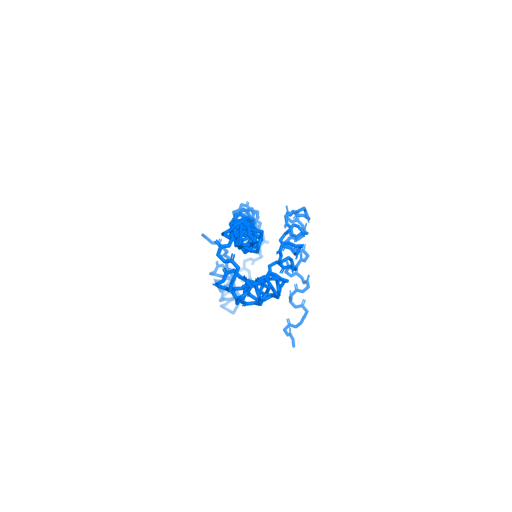6 36.447 1.00 76.88 111 GLU A O 1
ATOM 841 N N . HIS A 1 112 ? -24.686 -5.859 34.567 1.00 73.44 112 HIS A N 1
ATOM 842 C CA . HIS A 1 112 ? -23.478 -6.193 33.804 1.00 73.44 112 HIS A CA 1
ATOM 843 C C . HIS A 1 112 ? -22.380 -5.127 33.899 1.00 73.44 112 HIS A C 1
ATOM 845 O O . HIS A 1 112 ? -21.275 -5.349 33.417 1.00 73.44 112 HIS A O 1
ATOM 851 N N . ILE A 1 113 ? -22.680 -3.960 34.468 1.00 73.00 113 ILE A N 1
ATOM 852 C CA . ILE A 1 113 ? -21.688 -2.911 34.742 1.00 73.00 113 ILE A CA 1
ATOM 853 C C . ILE A 1 113 ? -21.056 -3.139 36.121 1.00 73.00 113 ILE A C 1
ATOM 855 O O . ILE A 1 113 ? -19.892 -2.813 36.315 1.00 73.00 113 ILE A O 1
ATOM 859 N N . GLU A 1 114 ? -21.819 -3.705 37.058 1.00 81.19 114 GLU A N 1
ATOM 860 C CA . GLU A 1 114 ? -21.365 -4.022 38.417 1.00 81.19 114 GLU A CA 1
ATOM 861 C C . GLU A 1 114 ? -20.590 -5.350 38.498 1.00 81.19 114 GLU A C 1
ATOM 863 O O . GLU A 1 114 ? -19.827 -5.568 39.435 1.00 81.19 114 GLU A O 1
ATOM 868 N N . ASP A 1 115 ? -20.747 -6.232 37.505 1.00 86.56 115 ASP A N 1
ATOM 869 C CA . ASP A 1 115 ? -19.919 -7.429 37.373 1.00 86.56 115 ASP A CA 1
ATOM 870 C C . ASP A 1 115 ? -18.504 -7.062 36.893 1.00 86.56 115 ASP A C 1
ATOM 872 O O . ASP A 1 115 ? -18.300 -6.717 35.726 1.00 86.56 115 ASP A O 1
ATOM 876 N N . ASP A 1 116 ? -17.518 -7.184 37.789 1.00 80.12 116 ASP A N 1
ATOM 877 C CA . ASP A 1 116 ? -16.104 -6.863 37.530 1.00 80.12 116 ASP A CA 1
ATOM 878 C C . ASP A 1 116 ? -15.553 -7.565 36.275 1.00 80.12 116 ASP A C 1
ATOM 880 O O . ASP A 1 116 ? -14.753 -6.994 35.532 1.00 80.12 116 ASP A O 1
ATOM 884 N N . GLY A 1 117 ? -15.992 -8.800 36.001 1.00 84.06 117 GLY A N 1
ATOM 885 C CA . GLY A 1 117 ? -15.551 -9.558 34.828 1.00 84.06 117 GLY A CA 1
ATOM 886 C C . GLY A 1 117 ? -16.075 -8.976 33.515 1.00 84.06 117 GLY A C 1
ATOM 887 O O . GLY A 1 117 ? -15.348 -8.891 32.523 1.00 84.06 117 GLY A O 1
ATOM 888 N N . THR A 1 118 ? -17.333 -8.548 33.501 1.00 80.38 118 THR A N 1
ATOM 889 C CA . THR A 1 118 ? -17.948 -7.905 32.339 1.00 80.38 118 THR A CA 1
ATOM 890 C C . THR A 1 118 ? -17.402 -6.495 32.132 1.00 80.38 118 THR A C 1
ATOM 892 O O . THR A 1 118 ? -17.169 -6.095 30.989 1.00 80.38 118 THR A O 1
ATOM 895 N N . TYR A 1 119 ? -17.115 -5.768 33.212 1.00 79.56 119 TYR A N 1
ATOM 896 C CA . TYR A 1 119 ? -16.483 -4.455 33.142 1.00 79.56 119 TYR A CA 1
ATOM 897 C C . TYR A 1 119 ? -15.056 -4.521 32.565 1.00 79.56 119 TYR A C 1
ATOM 899 O O . TYR A 1 119 ? -14.747 -3.763 31.644 1.00 79.56 119 TYR A O 1
ATOM 907 N N . ASP A 1 120 ? -14.226 -5.481 32.999 1.00 86.12 120 ASP A N 1
ATOM 908 C CA . ASP A 1 120 ? -12.880 -5.706 32.435 1.00 86.12 120 ASP A CA 1
ATOM 909 C C . ASP A 1 120 ? -12.936 -6.016 30.927 1.00 86.12 120 ASP A C 1
ATOM 911 O O . ASP A 1 120 ? -12.154 -5.491 30.129 1.00 86.12 120 ASP A O 1
ATOM 915 N N . LEU A 1 121 ? -13.917 -6.815 30.491 1.00 84.69 121 LEU A N 1
ATOM 916 C CA . LEU A 1 121 ? -14.132 -7.087 29.067 1.00 84.69 121 LEU A CA 1
ATOM 917 C C . LEU A 1 121 ? -14.492 -5.818 28.283 1.00 84.69 121 LEU A C 1
ATOM 919 O O . LEU A 1 121 ? -13.991 -5.625 27.174 1.00 84.69 121 LEU A O 1
ATOM 923 N N . LEU A 1 122 ? -15.343 -4.952 28.835 1.00 83.19 122 LEU A N 1
ATOM 924 C CA . LEU A 1 122 ? -15.717 -3.688 28.198 1.00 83.19 122 LEU A CA 1
ATOM 925 C C . LEU A 1 122 ? -14.535 -2.723 28.099 1.00 83.19 122 LEU A C 1
ATOM 927 O O . LEU A 1 122 ? -14.362 -2.092 27.056 1.00 83.19 122 LEU A O 1
ATOM 931 N N . GLU A 1 123 ? -13.715 -2.633 29.145 1.00 83.31 123 GLU A N 1
ATOM 932 C CA . GLU A 1 123 ? -12.517 -1.793 29.162 1.00 83.31 123 GLU A CA 1
ATOM 933 C C . GLU A 1 123 ? -11.502 -2.256 28.112 1.00 83.31 123 GLU A C 1
ATOM 935 O O . GLU A 1 123 ? -11.012 -1.449 27.318 1.00 83.31 123 GLU A O 1
ATOM 940 N N . ARG A 1 124 ? -11.260 -3.569 28.024 1.00 85.69 124 ARG A N 1
ATOM 941 C CA . ARG A 1 124 ? -10.360 -4.151 27.019 1.00 85.69 124 ARG A CA 1
ATOM 942 C C . ARG A 1 124 ? -10.849 -3.921 25.595 1.00 85.69 124 ARG A C 1
ATOM 944 O O . ARG A 1 124 ? -10.070 -3.500 24.746 1.00 85.69 124 ARG A O 1
ATOM 951 N N . VAL A 1 125 ? -12.136 -4.148 25.331 1.00 82.44 125 VAL A N 1
ATOM 952 C CA . VAL A 1 125 ? -12.706 -3.881 24.002 1.00 82.44 125 VAL A CA 1
ATOM 953 C C . VAL A 1 125 ? -12.646 -2.386 23.685 1.00 82.44 125 VAL A C 1
ATOM 955 O O . VAL A 1 125 ? -12.318 -2.026 22.561 1.00 82.44 125 VAL A O 1
ATOM 958 N N . GLY A 1 126 ? -12.899 -1.514 24.665 1.00 79.44 126 GLY A N 1
ATOM 959 C CA . GLY A 1 126 ? -12.759 -0.065 24.523 1.00 79.44 126 GLY A CA 1
ATOM 960 C C . GLY A 1 126 ? -11.338 0.375 24.160 1.00 79.44 126 GLY A C 1
ATOM 961 O O . GLY A 1 126 ? -11.177 1.254 23.316 1.00 79.44 126 GLY A O 1
ATOM 962 N N . ALA A 1 127 ? -10.320 -0.254 24.751 1.00 82.19 127 ALA A N 1
ATOM 963 C CA . ALA A 1 127 ? -8.912 0.000 24.444 1.00 82.19 127 ALA A CA 1
ATOM 964 C C . ALA A 1 127 ? -8.491 -0.504 23.049 1.00 82.19 127 ALA A C 1
ATOM 966 O O . ALA A 1 127 ? -7.600 0.080 22.436 1.00 82.19 127 ALA A O 1
ATOM 967 N N . ASP A 1 128 ? -9.147 -1.551 22.538 1.00 79.75 128 ASP A N 1
ATOM 968 C CA . ASP A 1 128 ? -8.892 -2.124 21.210 1.00 79.75 128 ASP A CA 1
ATOM 969 C C . ASP A 1 128 ? -9.603 -1.367 20.065 1.00 79.75 128 ASP A C 1
ATOM 971 O O . ASP A 1 128 ? -9.371 -1.664 18.885 1.00 79.75 128 ASP A O 1
ATOM 975 N N . LEU A 1 129 ? -10.476 -0.391 20.364 1.00 72.62 129 LEU A N 1
ATOM 976 C CA . LEU A 1 129 ? -11.090 0.443 19.327 1.00 72.62 129 LEU A CA 1
ATOM 977 C C . LEU A 1 129 ? -10.045 1.366 18.665 1.00 72.62 129 LEU A C 1
ATOM 979 O O . LEU A 1 129 ? -9.182 1.915 19.350 1.00 72.62 129 LEU A O 1
ATOM 983 N N . PRO A 1 130 ? -10.143 1.602 17.341 1.00 65.56 130 PRO A N 1
ATOM 984 C CA . PRO A 1 130 ? -9.307 2.599 16.678 1.00 65.56 130 PRO A CA 1
ATOM 985 C C . PRO A 1 130 ? -9.586 3.987 17.277 1.00 65.56 130 PRO A C 1
ATOM 987 O O . PRO A 1 130 ? -10.750 4.341 17.494 1.00 65.56 130 PRO A O 1
ATOM 990 N N . GLY A 1 131 ? -8.525 4.750 17.546 1.00 55.09 131 GLY A N 1
ATOM 991 C CA . GLY A 1 131 ? -8.589 6.113 18.079 1.00 55.09 131 GLY A CA 1
ATOM 992 C C . GLY A 1 131 ? -7.676 7.081 17.354 1.00 55.09 131 GLY A C 1
ATOM 993 O O . GLY A 1 131 ? -6.996 6.651 16.390 1.00 55.09 131 GLY A O 1
#

Foldseek 3Di:
DVVVVVVVVLVVLCVLPVVLSVVLVVLVVVLVCLVVQLVVLVVVLVVQVVVCVVVVDCVSNVVSVVSNVVSVVVNVVSVVVNVVSVVVSLVSQLVPVVVVLVVVVVPDDVVLCPPPVSVVVSVVVVVVRRD

Sequence (131 aa):
MIHLGNVEFIKITFGCSALLTTGVGFLRLIAALTPSLETLAVAGLLDALPGVVSSGRIAGALTPLLAVFAVLLCSYVVQTLNRFLMLRLSMRLEDRLKPEFVAKVNRLAYEHIEDDGTYDLLERVGADLPG

Radius of gyration: 24.75 Å; chains: 1; bounding box: 58×28×68 Å

Secondary structure (DSSP, 8-state):
-HHHHHHHHHHHHHHHHHHHHHHHHHHHHHHHHHHHHHHHHHHHHHHHHHHHHHH--THHHHHHHHHHHHHHHHHHHHHHHHHHHHHHHHHHHHHHHHHHHHHHHHTS-THHHH-HHHHHHHHHHHHTS--